Protein AF-A0A7S3NIE0-F1 (afdb_monomer)

pLDDT: mean 83.4, std 14.33, range [46.16, 98.12]

Foldseek 3Di:
DLVVLLVVLLVDLCSLVVDDLVLLAPLVSLLSSLVNPPPDPPRCSLVSHDPVLLAPLVSLLSSLLSPLCSLVNRDVVCLADLVSLLSSLLSALLNLLSHDLVLLQVPSSNVSSCVNPVVSVVSRDPD

Secondary structur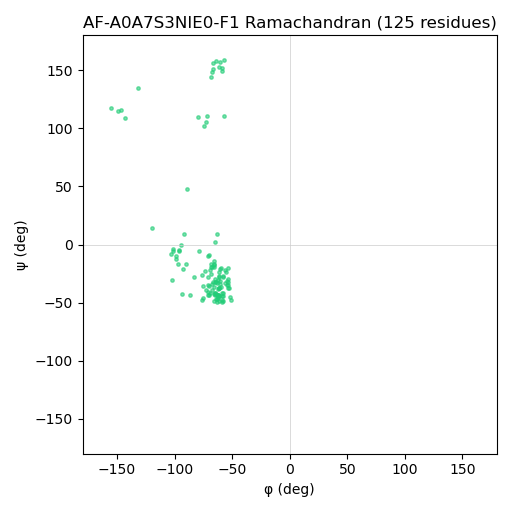e (DSSP, 8-state):
-HHHHHHHHTT-GGGGTTS-HHHHH-HHHHHHHHHH-TT-TT--HHHHS-HHHHH-HHHHHHHHTT-GGGGGGS-HHHHH-HHHHHHHHHH-GGGGGGS-HHHHH-HHHHHHHHHH-GGGGGGS---

InterPro domains:
  IPR025197 Domain of unknown function DUF4116 [PF13475] (38-79)
  IPR025197 Domain of unknown function DUF4116 [PF13475] (81-126)

Organism: NCBI:txid44058

Mean predicted aligned error: 6.81 Å

Sequence (127 aa):
DKEVVLKAITQYSLALAHASPELKNDKEFVLKAITQNAITQYDLALAHASHELKKDKEFVLKAVKKNALALKYASPELKKDKEFFLIAVGQDGYALQYASDELKNDKQVVLKAINQNGSALQYASPG

Radius of gyration: 15.36 Å; Cα contacts (8 Å, |Δi|>4): 192; chains: 1; bounding box: 36×26×41 Å

Structure (mmCIF, N/CA/C/O backbone):
data_AF-A0A7S3NIE0-F1
#
_entry.id   AF-A0A7S3NIE0-F1
#
loop_
_atom_site.group_PDB
_atom_site.id
_atom_site.type_symbol
_atom_site.label_atom_id
_atom_site.label_alt_id
_atom_site.label_comp_id
_atom_site.label_asym_id
_atom_site.label_entity_id
_atom_site.label_seq_id
_atom_site.pdbx_PDB_ins_code
_atom_site.Cartn_x
_atom_site.Cartn_y
_atom_site.Cartn_z
_atom_site.occupancy
_atom_site.B_iso_or_equiv
_atom_site.auth_seq_id
_atom_site.auth_comp_id
_atom_site.auth_asym_id
_atom_site.auth_atom_id
_atom_site.pdbx_PDB_model_num
ATOM 1 N N . ASP A 1 1 ? 16.469 -6.590 -23.099 1.00 69.88 1 ASP A N 1
ATOM 2 C CA . ASP A 1 1 ? 17.319 -5.411 -22.853 1.00 69.88 1 ASP A CA 1
ATOM 3 C C . ASP A 1 1 ? 16.564 -4.422 -21.961 1.00 69.88 1 ASP A C 1
ATOM 5 O O . ASP A 1 1 ? 15.427 -4.092 -22.283 1.00 69.88 1 ASP A O 1
ATOM 9 N N . LYS A 1 2 ? 17.151 -3.996 -20.834 1.00 65.31 2 LYS A N 1
ATOM 10 C CA . LYS A 1 2 ? 16.533 -3.081 -19.852 1.00 65.31 2 LYS A CA 1
ATOM 11 C C . LYS A 1 2 ? 16.179 -1.722 -20.469 1.00 65.31 2 LYS A C 1
ATOM 13 O O . LYS A 1 2 ? 15.152 -1.152 -20.108 1.00 65.31 2 LYS A O 1
ATOM 18 N N . GLU A 1 3 ? 16.974 -1.224 -21.416 1.00 66.69 3 GLU A N 1
ATOM 19 C CA . GLU A 1 3 ? 16.744 0.079 -22.050 1.00 66.69 3 GLU A CA 1
ATOM 20 C C . GLU A 1 3 ? 15.550 0.038 -23.015 1.00 66.69 3 GLU A C 1
ATOM 22 O O . GLU A 1 3 ? 14.718 0.948 -23.026 1.00 66.69 3 GLU A O 1
ATOM 27 N N . VAL A 1 4 ? 15.405 -1.060 -23.765 1.00 65.69 4 VAL A N 1
ATOM 28 C CA . VAL A 1 4 ? 14.247 -1.294 -24.644 1.00 65.69 4 VAL A CA 1
ATOM 29 C C . VAL A 1 4 ? 12.963 -1.418 -23.826 1.00 65.69 4 VAL A C 1
ATOM 31 O O . VAL A 1 4 ? 11.950 -0.824 -24.190 1.00 65.69 4 VAL A O 1
ATOM 34 N N . VAL A 1 5 ? 12.997 -2.129 -22.691 1.00 62.06 5 VAL A N 1
ATOM 35 C CA . VAL A 1 5 ? 11.807 -2.257 -21.837 1.00 62.06 5 VAL A CA 1
ATOM 36 C C . VAL A 1 5 ? 11.473 -0.928 -21.151 1.00 62.06 5 VAL A C 1
ATOM 38 O O . VAL A 1 5 ? 10.298 -0.604 -21.068 1.00 62.06 5 VAL A O 1
ATOM 41 N N . LEU A 1 6 ? 12.448 -0.101 -20.748 1.00 62.38 6 LEU A N 1
ATOM 42 C CA . LEU A 1 6 ? 12.163 1.252 -20.233 1.00 62.38 6 LEU A CA 1
ATOM 43 C C . LEU A 1 6 ? 11.493 2.148 -21.285 1.00 62.38 6 LEU A C 1
ATOM 45 O O . LEU A 1 6 ? 10.508 2.810 -20.972 1.00 62.38 6 LEU A O 1
ATOM 49 N N . LYS A 1 7 ? 11.971 2.135 -22.537 1.00 62.12 7 LYS A N 1
ATOM 50 C CA . LYS A 1 7 ? 11.325 2.868 -23.645 1.00 62.12 7 LYS A CA 1
ATOM 51 C C . LYS A 1 7 ? 9.926 2.328 -23.966 1.00 62.12 7 LYS A C 1
ATOM 53 O O . LYS A 1 7 ? 9.055 3.092 -24.364 1.00 62.12 7 LYS A O 1
ATOM 58 N N . ALA A 1 8 ? 9.699 1.028 -23.784 1.00 59.12 8 ALA A N 1
ATOM 59 C CA . ALA A 1 8 ? 8.382 0.420 -23.951 1.00 59.12 8 ALA A CA 1
ATOM 60 C C . ALA A 1 8 ? 7.440 0.737 -22.781 1.00 59.12 8 ALA A C 1
ATOM 62 O O . ALA A 1 8 ? 6.257 0.947 -23.013 1.00 59.12 8 ALA A O 1
ATOM 63 N N . ILE A 1 9 ? 7.952 0.818 -21.547 1.00 61.91 9 ILE A N 1
ATOM 64 C CA . ILE A 1 9 ? 7.191 1.189 -20.346 1.00 61.91 9 ILE A CA 1
ATOM 65 C C . ILE A 1 9 ? 6.578 2.576 -20.524 1.00 61.91 9 ILE A C 1
ATOM 67 O O . ILE A 1 9 ? 5.392 2.716 -20.259 1.00 61.91 9 ILE A O 1
ATOM 71 N N . THR A 1 10 ? 7.332 3.553 -21.044 1.00 55.28 10 THR A N 1
ATOM 72 C CA . THR A 1 10 ? 6.844 4.930 -21.250 1.00 55.28 10 THR A CA 1
ATOM 73 C C . THR A 1 10 ? 5.779 5.065 -22.344 1.00 55.28 10 THR A C 1
ATOM 75 O O . THR A 1 10 ? 5.055 6.058 -22.356 1.00 55.28 10 THR A O 1
ATOM 78 N N . GLN A 1 11 ? 5.667 4.093 -23.257 1.00 52.88 11 GLN A N 1
ATOM 79 C CA . GLN A 1 11 ? 4.648 4.069 -24.317 1.00 52.88 11 GLN A CA 1
ATOM 80 C C . GLN A 1 11 ? 3.480 3.118 -24.014 1.00 52.88 11 GLN A C 1
ATOM 82 O O . GLN A 1 11 ? 2.355 3.378 -24.434 1.00 52.88 11 GLN A O 1
ATOM 87 N N . TYR A 1 12 ? 3.726 2.036 -23.273 1.00 54.66 12 TYR A N 1
ATOM 88 C CA . TYR A 1 12 ? 2.758 0.991 -22.955 1.00 54.66 12 TYR A CA 1
ATOM 89 C C . TYR A 1 12 ? 2.976 0.493 -21.518 1.00 54.66 12 TYR A C 1
ATOM 91 O O . TYR A 1 12 ? 3.908 -0.259 -21.227 1.00 54.66 12 TYR A O 1
ATOM 99 N N . SER A 1 13 ? 2.048 0.838 -20.619 1.00 56.28 13 SER A N 1
ATOM 100 C CA . SER A 1 13 ? 2.045 0.414 -19.203 1.00 56.28 13 SER A CA 1
ATOM 101 C C . SER A 1 13 ? 2.150 -1.120 -19.008 1.00 56.28 13 SER A C 1
ATOM 103 O O . SER A 1 13 ? 2.635 -1.593 -17.981 1.00 56.28 13 SER A O 1
ATOM 105 N N . LEU A 1 14 ? 1.820 -1.920 -20.032 1.00 58.84 14 LEU A N 1
ATOM 106 C CA . LEU A 1 14 ? 1.887 -3.391 -20.035 1.00 58.84 14 LEU A CA 1
ATOM 107 C C . LEU A 1 14 ? 3.291 -3.994 -20.237 1.00 58.84 14 LEU A C 1
ATOM 109 O O . LEU A 1 14 ? 3.449 -5.211 -20.124 1.00 58.84 14 LEU A O 1
ATOM 113 N N . ALA A 1 15 ? 4.327 -3.198 -20.511 1.00 64.94 15 ALA A N 1
ATOM 114 C CA . ALA A 1 15 ? 5.663 -3.730 -20.800 1.00 64.94 15 ALA A CA 1
ATOM 115 C C . ALA A 1 15 ? 6.278 -4.528 -19.627 1.00 64.94 15 ALA A C 1
ATOM 117 O O . ALA A 1 15 ? 7.029 -5.478 -19.855 1.00 64.94 15 ALA A O 1
ATOM 118 N N . LEU A 1 16 ? 5.907 -4.222 -18.373 1.00 71.38 16 LEU A N 1
ATOM 119 C CA . LEU A 1 16 ? 6.360 -5.002 -17.214 1.00 71.38 16 LEU A CA 1
ATOM 120 C C . LEU A 1 16 ? 5.717 -6.399 -17.150 1.00 71.38 16 LEU A C 1
ATOM 122 O O . LEU A 1 16 ? 6.341 -7.333 -16.648 1.00 71.38 16 LEU A O 1
ATOM 126 N N . ALA A 1 17 ? 4.511 -6.585 -17.697 1.00 72.44 17 ALA A N 1
ATOM 127 C CA . ALA A 1 17 ? 3.844 -7.889 -17.724 1.00 72.44 17 ALA A CA 1
ATOM 128 C C . ALA A 1 17 ? 4.660 -8.930 -18.508 1.00 72.44 17 ALA A C 1
ATOM 130 O O . ALA A 1 17 ? 4.770 -10.085 -18.084 1.00 72.44 17 ALA A O 1
ATOM 131 N N . HIS A 1 18 ? 5.305 -8.492 -19.591 1.00 74.50 18 HIS A N 1
ATOM 132 C CA . HIS A 1 18 ? 6.134 -9.319 -20.471 1.00 74.50 18 HIS A CA 1
ATOM 133 C C . HIS A 1 18 ? 7.630 -9.286 -20.123 1.00 74.50 18 HIS A C 1
ATOM 135 O O . HIS A 1 18 ? 8.423 -9.964 -20.772 1.00 74.50 18 HIS A O 1
ATOM 141 N N . ALA A 1 19 ? 8.028 -8.527 -19.097 1.00 80.00 19 ALA A N 1
ATOM 142 C CA . ALA A 1 19 ? 9.415 -8.478 -18.654 1.00 80.00 19 ALA A CA 1
ATOM 143 C C . ALA A 1 19 ? 9.873 -9.825 -18.069 1.00 80.00 19 ALA A C 1
ATOM 145 O O . ALA A 1 19 ? 9.075 -10.591 -17.508 1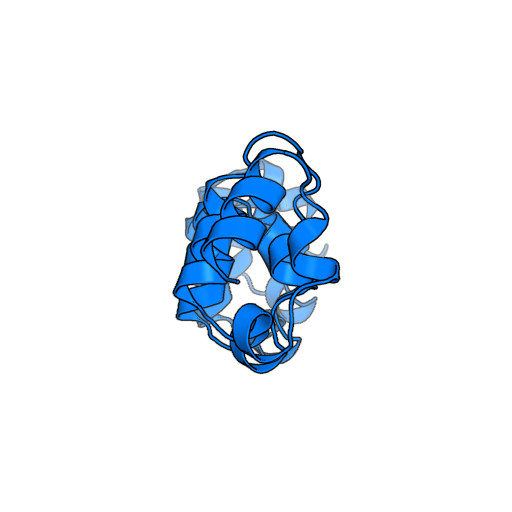.00 80.00 19 ALA A O 1
ATOM 146 N N . SER A 1 20 ? 11.175 -10.093 -18.189 1.00 85.19 20 SER A N 1
ATOM 147 C CA . SER A 1 20 ? 11.794 -11.297 -17.637 1.00 85.19 20 SER A CA 1
ATOM 148 C C . SER A 1 20 ? 11.712 -11.315 -16.100 1.00 85.19 20 SER A C 1
ATOM 150 O O . SER A 1 20 ? 11.555 -10.252 -15.481 1.00 85.19 20 SER A O 1
ATOM 152 N N . PRO A 1 21 ? 11.805 -12.493 -15.456 1.00 84.50 21 PRO A N 1
ATOM 153 C CA . PRO A 1 21 ? 11.781 -12.600 -13.997 1.00 84.50 21 PRO A CA 1
ATOM 154 C C . PRO A 1 21 ? 12.824 -11.715 -13.303 1.00 84.50 21 PRO A C 1
ATOM 156 O O . PRO A 1 21 ? 12.525 -11.097 -12.284 1.00 84.50 21 PRO A O 1
ATOM 159 N N . GLU A 1 22 ? 14.015 -11.583 -13.890 1.00 86.25 22 GLU A N 1
ATOM 160 C CA . GLU A 1 22 ? 15.108 -10.766 -13.355 1.00 86.25 22 GLU A CA 1
ATOM 161 C C . GLU A 1 22 ? 14.716 -9.286 -13.309 1.00 86.25 22 GLU A C 1
ATOM 163 O O . GLU A 1 22 ? 14.918 -8.620 -12.296 1.00 86.25 22 GLU A O 1
ATOM 168 N N . LEU A 1 23 ? 14.082 -8.778 -14.372 1.00 82.31 23 LEU A N 1
ATOM 169 C CA . LEU A 1 23 ? 13.611 -7.392 -14.435 1.00 82.31 23 LEU A CA 1
ATOM 170 C C . LEU A 1 23 ? 12.418 -7.138 -13.506 1.00 82.31 23 LEU A C 1
ATOM 172 O O . LEU A 1 23 ? 12.324 -6.064 -12.916 1.00 82.31 23 LEU A O 1
ATOM 176 N N . LYS A 1 24 ? 11.525 -8.118 -13.329 1.00 83.44 24 LYS A N 1
ATOM 177 C CA . LYS A 1 24 ? 10.409 -8.033 -12.365 1.00 83.44 24 LYS A CA 1
ATOM 178 C C . LYS A 1 24 ? 10.875 -8.019 -10.909 1.00 83.44 24 LYS A C 1
ATOM 180 O O . LYS A 1 24 ? 10.103 -7.612 -10.042 1.00 83.44 24 LYS A O 1
ATOM 185 N N . ASN A 1 25 ? 12.104 -8.462 -10.648 1.00 85.19 25 ASN A N 1
ATOM 186 C CA . ASN A 1 25 ? 12.733 -8.434 -9.331 1.00 85.19 25 ASN A CA 1
ATOM 187 C C . ASN A 1 25 ? 13.693 -7.243 -9.138 1.00 85.19 25 ASN A C 1
ATOM 189 O O . ASN A 1 25 ? 14.132 -6.977 -8.020 1.00 85.19 25 ASN A O 1
ATOM 193 N N . ASP A 1 26 ? 14.018 -6.499 -10.198 1.00 86.75 26 ASP A N 1
ATOM 194 C CA . ASP A 1 26 ? 14.857 -5.303 -10.114 1.00 86.75 26 ASP A CA 1
ATOM 195 C C . ASP A 1 26 ? 14.056 -4.141 -9.500 1.00 86.75 26 ASP A C 1
ATOM 197 O O . ASP A 1 26 ? 13.243 -3.484 -10.155 1.00 86.75 26 ASP A O 1
ATOM 201 N N . LYS A 1 27 ? 14.307 -3.878 -8.212 1.00 84.81 27 LYS A N 1
ATOM 202 C CA . LYS A 1 27 ? 13.649 -2.828 -7.419 1.00 84.81 27 LYS A CA 1
ATOM 203 C C . LYS A 1 27 ? 13.701 -1.461 -8.099 1.00 84.81 27 LYS A C 1
ATOM 205 O O . LYS A 1 27 ? 12.699 -0.749 -8.124 1.00 84.81 27 LYS A O 1
ATOM 210 N N . GLU A 1 28 ? 14.858 -1.075 -8.631 1.00 82.56 28 GLU A N 1
ATOM 211 C CA . GLU A 1 28 ? 15.045 0.242 -9.240 1.00 82.56 28 GLU A CA 1
ATOM 212 C C . GLU A 1 28 ? 14.286 0.340 -10.562 1.00 82.56 28 GLU A C 1
ATOM 214 O O . GLU A 1 28 ? 13.646 1.354 -10.841 1.00 82.56 28 GLU A O 1
ATOM 219 N N . PHE A 1 29 ? 14.312 -0.728 -11.355 1.00 80.00 29 PHE A N 1
ATOM 220 C CA . PHE A 1 29 ? 13.568 -0.812 -12.603 1.00 80.00 29 PHE A CA 1
ATOM 221 C C . PHE A 1 29 ? 12.054 -0.759 -12.374 1.00 80.00 29 PHE A C 1
ATOM 223 O O . PHE A 1 29 ? 11.368 0.036 -13.019 1.00 80.00 29 PHE A O 1
ATOM 230 N N . VAL A 1 30 ? 11.531 -1.538 -11.423 1.00 78.19 30 VAL A N 1
ATOM 231 C CA . VAL A 1 30 ? 10.095 -1.544 -11.113 1.00 78.19 30 VAL A CA 1
ATOM 232 C C . VAL A 1 30 ? 9.662 -0.215 -10.486 1.00 78.19 30 VAL A C 1
A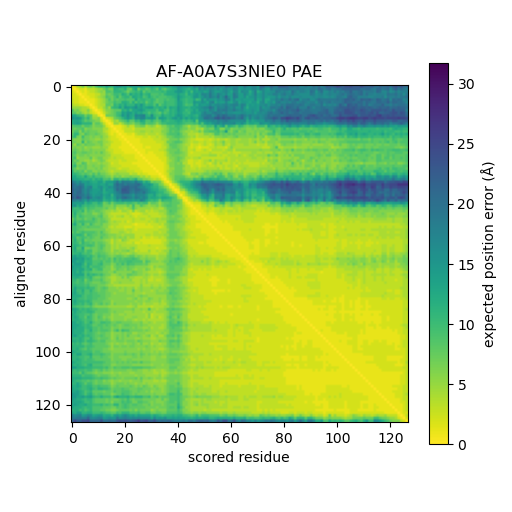TOM 234 O O . VAL A 1 30 ? 8.613 0.307 -10.855 1.00 78.19 30 VAL A O 1
ATOM 237 N N . LEU A 1 31 ? 10.472 0.398 -9.609 1.00 76.69 31 LEU A N 1
ATOM 238 C CA . LEU A 1 31 ? 10.191 1.752 -9.110 1.00 76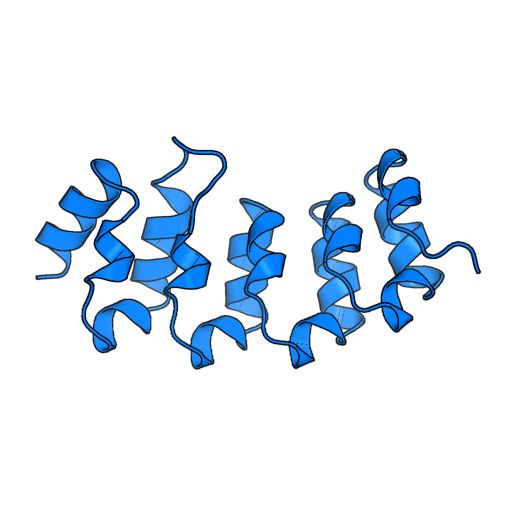.69 31 LEU A CA 1
ATOM 239 C C . LEU A 1 31 ? 10.168 2.773 -10.248 1.00 76.69 31 LEU A C 1
ATOM 241 O O . LEU A 1 31 ? 9.252 3.589 -10.302 1.00 76.69 31 LEU A O 1
ATOM 245 N N . LYS A 1 32 ? 11.133 2.720 -11.174 1.00 76.50 32 LYS A N 1
ATOM 246 C CA . LYS A 1 32 ? 11.150 3.599 -12.351 1.00 76.50 32 LYS A CA 1
ATOM 247 C C . LYS A 1 32 ? 9.874 3.434 -13.173 1.00 76.50 32 LYS A C 1
ATOM 249 O O . LYS A 1 32 ? 9.257 4.447 -13.498 1.00 76.50 32 LYS A O 1
ATOM 254 N N . ALA A 1 33 ? 9.431 2.197 -13.397 1.00 73.81 33 ALA A N 1
ATOM 255 C CA . ALA A 1 33 ? 8.175 1.902 -14.082 1.00 73.81 33 ALA A CA 1
ATOM 256 C C . ALA A 1 33 ? 6.961 2.533 -13.379 1.00 73.81 33 ALA A C 1
ATOM 258 O O . ALA A 1 33 ? 6.206 3.255 -14.024 1.00 73.81 33 ALA A O 1
ATOM 259 N N . ILE A 1 34 ? 6.847 2.358 -12.056 1.00 71.81 34 ILE A N 1
ATOM 260 C CA . ILE A 1 34 ? 5.790 2.969 -11.224 1.00 71.81 34 ILE A CA 1
ATOM 261 C C . ILE A 1 34 ? 5.831 4.507 -11.303 1.00 71.81 34 ILE A C 1
ATOM 263 O O . ILE A 1 34 ? 4.801 5.172 -11.262 1.00 71.81 34 ILE A O 1
ATOM 267 N N . THR A 1 35 ? 7.024 5.105 -11.374 1.00 67.56 35 THR A N 1
ATOM 268 C CA . THR A 1 35 ? 7.172 6.572 -11.360 1.00 67.56 35 THR A CA 1
ATOM 269 C C . THR A 1 35 ? 6.977 7.245 -12.713 1.00 67.56 35 THR A C 1
ATOM 271 O O . THR A 1 35 ? 6.607 8.416 -12.740 1.00 67.56 35 THR A O 1
ATOM 274 N N . GLN A 1 36 ? 7.259 6.553 -13.818 1.00 64.94 36 GLN A N 1
ATOM 275 C CA . GLN A 1 36 ? 7.210 7.137 -15.161 1.00 64.94 36 GLN A CA 1
ATOM 276 C C . GLN A 1 36 ? 5.848 6.940 -15.844 1.00 64.94 36 GLN A C 1
ATOM 278 O O . GLN A 1 36 ? 5.489 7.746 -16.698 1.00 64.94 36 GLN A O 1
ATOM 283 N N . ASN A 1 37 ? 5.043 5.961 -15.414 1.00 58.22 37 ASN A N 1
ATOM 284 C CA . ASN A 1 37 ? 3.709 5.686 -15.962 1.00 58.22 37 ASN A CA 1
ATOM 285 C C . ASN A 1 37 ? 2.573 6.454 -15.276 1.00 58.22 37 ASN A C 1
ATOM 287 O O . ASN A 1 37 ? 1.497 5.924 -15.006 1.00 58.22 37 ASN A O 1
ATOM 291 N N . ALA A 1 38 ? 2.765 7.760 -15.094 1.00 49.62 38 ALA A N 1
ATOM 292 C CA . ALA A 1 38 ? 1.761 8.671 -14.541 1.00 49.62 38 ALA A CA 1
ATOM 293 C C . ALA A 1 38 ? 0.489 8.848 -15.412 1.00 49.62 38 ALA A C 1
ATOM 295 O O . ALA A 1 38 ? -0.379 9.642 -15.061 1.00 49.62 38 ALA A O 1
ATOM 296 N N . ILE A 1 39 ? 0.366 8.154 -16.553 1.00 49.25 39 ILE A N 1
ATOM 297 C CA . ILE A 1 39 ? -0.673 8.433 -17.561 1.00 49.25 39 ILE A CA 1
ATOM 298 C C . ILE A 1 39 ? -1.964 7.633 -17.338 1.00 49.25 39 ILE A C 1
ATOM 300 O O . ILE A 1 39 ? -3.011 8.030 -17.844 1.00 49.25 39 ILE A O 1
ATOM 304 N N . THR A 1 40 ? -1.976 6.560 -16.540 1.00 47.25 40 THR A N 1
ATOM 305 C CA . THR A 1 40 ? -3.244 5.867 -16.257 1.00 47.25 40 THR A CA 1
ATOM 306 C C . THR A 1 40 ? -3.432 5.595 -14.776 1.00 47.25 40 THR A C 1
ATOM 308 O O . THR A 1 40 ? -2.553 5.084 -14.090 1.00 47.25 40 THR A O 1
ATOM 311 N N . GLN A 1 41 ? -4.640 5.884 -14.294 1.00 46.16 41 GLN A N 1
ATOM 312 C CA . GLN A 1 41 ? -5.119 5.631 -12.930 1.00 46.16 41 GLN A CA 1
ATOM 313 C C . GLN A 1 41 ? -5.164 4.128 -12.569 1.00 46.16 41 GLN A C 1
ATOM 315 O O . GLN A 1 41 ? -5.695 3.742 -11.533 1.00 46.16 41 GLN A O 1
ATOM 320 N N . TYR A 1 42 ? -4.609 3.277 -13.433 1.00 51.31 42 TYR A N 1
ATOM 321 C CA . TYR A 1 42 ? -4.666 1.826 -13.398 1.00 51.31 42 TYR A CA 1
ATOM 322 C C . TYR A 1 42 ? -3.279 1.191 -13.294 1.00 51.31 42 TYR A C 1
ATOM 324 O O . TYR A 1 42 ? -3.169 0.000 -13.556 1.00 51.31 42 TYR A O 1
ATOM 332 N N . ASP A 1 43 ? -2.225 1.948 -12.963 1.00 61.53 43 ASP A N 1
ATOM 333 C CA . ASP A 1 43 ? -0.852 1.462 -13.115 1.00 61.53 43 ASP A CA 1
ATOM 334 C C . ASP A 1 43 ? -0.600 0.149 -12.336 1.00 61.53 43 ASP A C 1
ATOM 336 O O . ASP A 1 43 ? -0.626 0.078 -11.103 1.00 61.53 43 ASP A O 1
ATOM 340 N N . LEU A 1 44 ? -0.415 -0.925 -13.113 1.00 64.56 44 LEU A N 1
ATOM 341 C CA . LEU A 1 44 ? -0.332 -2.336 -12.714 1.00 64.56 44 LEU A CA 1
ATOM 342 C C . LEU A 1 44 ? 1.117 -2.769 -12.444 1.00 64.56 44 LEU A C 1
ATOM 344 O O . LEU A 1 44 ? 1.384 -3.958 -12.269 1.00 64.56 44 LEU A O 1
ATOM 348 N N . ALA A 1 45 ? 2.078 -1.842 -12.410 1.00 68.81 45 ALA A N 1
ATOM 349 C CA . ALA A 1 45 ? 3.493 -2.188 -12.295 1.00 68.81 45 ALA A CA 1
ATOM 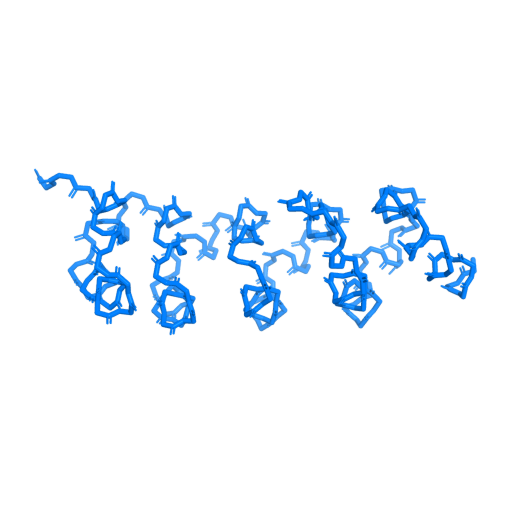350 C C . ALA A 1 45 ? 3.787 -3.020 -11.028 1.00 68.81 45 ALA A C 1
ATOM 352 O O . ALA A 1 45 ? 4.452 -4.055 -11.087 1.00 68.81 45 ALA A O 1
ATOM 353 N N . LEU A 1 46 ? 3.187 -2.665 -9.887 1.00 74.94 46 LEU A N 1
ATOM 354 C CA . LEU A 1 46 ? 3.317 -3.479 -8.678 1.00 74.94 46 LEU A CA 1
ATOM 355 C C . LEU A 1 46 ? 2.594 -4.834 -8.785 1.00 74.94 46 LEU A C 1
ATOM 357 O O . LEU A 1 46 ? 3.011 -5.797 -8.149 1.00 74.94 46 LEU A O 1
ATOM 361 N N . ALA A 1 47 ? 1.560 -4.959 -9.624 1.00 80.69 47 ALA A N 1
ATOM 362 C CA . ALA A 1 47 ? 0.894 -6.237 -9.884 1.00 80.69 47 ALA A CA 1
ATOM 363 C C . ALA A 1 47 ? 1.840 -7.256 -10.536 1.00 80.69 47 ALA A C 1
ATOM 365 O O . ALA A 1 47 ? 1.748 -8.450 -10.240 1.00 80.69 47 ALA A O 1
ATOM 366 N N . HIS A 1 48 ? 2.777 -6.787 -11.363 1.00 81.00 48 HIS A N 1
ATOM 367 C CA . HIS A 1 48 ? 3.757 -7.624 -12.062 1.00 81.00 48 HIS A CA 1
ATOM 368 C C . HIS A 1 48 ? 5.116 -7.721 -11.363 1.00 81.00 48 HIS A C 1
ATOM 370 O O . HIS A 1 48 ? 5.951 -8.516 -11.797 1.00 81.00 48 HIS A O 1
ATOM 376 N N . ALA A 1 49 ? 5.329 -6.966 -10.283 1.00 84.69 49 ALA A N 1
ATOM 377 C CA . ALA A 1 49 ? 6.504 -7.116 -9.435 1.00 84.69 49 ALA A CA 1
ATOM 378 C C . ALA A 1 49 ? 6.599 -8.538 -8.863 1.00 84.69 49 ALA A C 1
ATOM 380 O O . ALA A 1 49 ? 5.578 -9.216 -8.654 1.00 84.69 49 ALA A O 1
ATOM 381 N N . SER A 1 50 ? 7.830 -8.966 -8.587 1.00 87.81 50 SER A N 1
ATOM 382 C CA . SER A 1 50 ? 8.102 -10.239 -7.927 1.00 87.81 50 SER A CA 1
ATOM 383 C C . SER A 1 50 ? 7.394 -10.341 -6.571 1.00 87.81 50 SER A C 1
ATOM 385 O O . SER A 1 50 ? 6.986 -9.349 -5.953 1.00 87.81 50 SER A O 1
ATOM 387 N N . HIS A 1 51 ? 7.215 -11.572 -6.105 1.00 88.75 51 HIS A N 1
ATOM 388 C CA . HIS A 1 51 ? 6.584 -11.829 -4.815 1.00 88.75 51 HIS A CA 1
ATOM 389 C C . HIS A 1 51 ? 7.427 -11.271 -3.656 1.00 88.75 51 HIS A C 1
ATOM 391 O O . HIS A 1 51 ? 6.883 -10.777 -2.670 1.00 88.75 51 HIS A O 1
ATOM 397 N N . GLU A 1 52 ? 8.746 -11.280 -3.819 1.00 91.31 52 GLU A N 1
ATOM 398 C CA . GLU A 1 52 ? 9.742 -10.734 -2.903 1.00 91.31 52 GLU A CA 1
ATOM 399 C C . GLU A 1 52 ? 9.571 -9.220 -2.765 1.00 91.31 52 GLU A C 1
ATOM 401 O O . GLU A 1 52 ? 9.478 -8.705 -1.652 1.00 91.31 52 GLU A O 1
ATOM 406 N N . LEU A 1 53 ? 9.428 -8.505 -3.886 1.00 89.81 53 LEU A N 1
ATOM 407 C CA . LEU A 1 53 ? 9.211 -7.060 -3.867 1.00 89.81 53 LEU A CA 1
ATOM 408 C C . LEU A 1 53 ? 7.860 -6.681 -3.245 1.00 89.81 53 LEU A C 1
ATOM 410 O O . LEU A 1 53 ? 7.780 -5.706 -2.506 1.00 89.81 53 LEU A O 1
ATOM 414 N N . LYS A 1 54 ? 6.800 -7.469 -3.458 1.00 91.94 54 LYS A N 1
ATOM 415 C CA . LYS A 1 54 ? 5.484 -7.239 -2.821 1.00 91.94 54 LYS A CA 1
ATOM 416 C C . LYS A 1 54 ? 5.493 -7.415 -1.296 1.00 91.94 54 LYS A C 1
ATOM 418 O O . LYS A 1 54 ? 4.548 -6.975 -0.638 1.00 91.94 54 LYS A O 1
ATOM 423 N N . LYS A 1 55 ? 6.529 -8.059 -0.748 1.00 93.19 55 LYS A N 1
ATOM 424 C CA . LYS A 1 55 ? 6.781 -8.231 0.693 1.00 93.19 55 LYS A CA 1
ATOM 425 C C . LYS A 1 55 ? 7.761 -7.201 1.263 1.00 93.19 55 LYS A C 1
ATOM 427 O O . LYS A 1 55 ? 7.817 -7.029 2.479 1.00 93.19 55 LYS A O 1
ATOM 432 N N . ASP A 1 56 ? 8.526 -6.512 0.418 1.00 94.25 56 ASP A N 1
ATOM 433 C CA . ASP A 1 56 ? 9.464 -5.472 0.846 1.00 94.25 56 ASP A CA 1
ATOM 434 C C . ASP A 1 56 ? 8.687 -4.216 1.278 1.00 94.25 56 ASP A C 1
ATOM 436 O O . ASP A 1 56 ? 8.191 -3.444 0.454 1.00 94.25 56 ASP A O 1
ATOM 440 N N . LYS A 1 57 ? 8.612 -3.996 2.598 1.00 93.56 57 LYS A N 1
ATOM 441 C CA . LYS A 1 57 ? 7.956 -2.830 3.214 1.00 93.56 57 LYS A CA 1
ATOM 442 C C . LYS A 1 57 ? 8.423 -1.512 2.608 1.00 93.56 57 LYS A C 1
ATOM 444 O O . LYS A 1 57 ? 7.603 -0.653 2.298 1.00 93.56 57 LYS A O 1
ATOM 449 N N . GLU A 1 58 ? 9.731 -1.331 2.464 1.00 92.00 58 GLU A N 1
ATOM 450 C CA . GLU A 1 58 ? 10.317 -0.067 2.024 1.00 92.00 58 GLU A CA 1
ATOM 451 C C . GLU A 1 58 ? 9.983 0.196 0.553 1.00 92.00 58 GLU A C 1
ATOM 453 O O . GLU A 1 58 ? 9.633 1.315 0.171 1.00 92.00 58 GLU A O 1
ATOM 458 N N . PHE A 1 59 ? 10.050 -0.845 -0.276 1.00 89.75 59 PHE A N 1
ATOM 459 C CA . PHE A 1 59 ? 9.648 -0.765 -1.674 1.00 89.75 59 PHE A CA 1
ATOM 460 C C . PHE A 1 59 ? 8.157 -0.455 -1.824 1.00 89.75 59 PHE A C 1
ATOM 462 O O . PHE A 1 59 ? 7.799 0.479 -2.546 1.00 89.75 59 PHE A O 1
ATOM 469 N N . VAL A 1 60 ? 7.292 -1.185 -1.114 1.00 90.38 60 VAL A N 1
ATOM 470 C CA . VAL A 1 60 ? 5.845 -0.964 -1.182 1.00 90.38 60 VAL A CA 1
ATOM 471 C C . VAL A 1 60 ? 5.505 0.439 -0.678 1.00 90.38 60 VAL A C 1
ATOM 473 O O . VAL A 1 60 ? 4.777 1.146 -1.363 1.00 90.38 60 VAL A O 1
ATOM 476 N N . LEU A 1 61 ? 6.086 0.920 0.427 1.00 89.50 61 LEU A N 1
ATOM 477 C CA . LEU A 1 61 ? 5.863 2.294 0.909 1.00 89.50 61 LEU A CA 1
ATOM 478 C C . LEU A 1 61 ? 6.317 3.360 -0.098 1.00 89.50 61 LEU A C 1
ATOM 480 O O . LEU A 1 61 ? 5.642 4.378 -0.262 1.00 89.50 61 LEU A O 1
ATOM 484 N N . LYS A 1 62 ? 7.431 3.139 -0.807 1.00 87.88 62 LYS A N 1
ATOM 485 C CA . LYS A 1 62 ? 7.860 4.027 -1.901 1.00 87.88 62 LYS A CA 1
ATOM 486 C C . LYS A 1 62 ? 6.826 4.068 -3.030 1.00 87.88 62 LYS A C 1
ATOM 488 O O . LYS A 1 62 ? 6.597 5.146 -3.580 1.00 87.88 62 LYS A O 1
ATOM 493 N N . ALA A 1 63 ? 6.186 2.939 -3.340 1.00 84.44 63 ALA A N 1
ATOM 494 C CA . ALA A 1 63 ? 5.095 2.870 -4.311 1.00 84.44 63 ALA A CA 1
ATOM 495 C C . ALA A 1 63 ? 3.812 3.557 -3.800 1.00 84.44 63 ALA A C 1
ATOM 497 O O . ALA A 1 63 ? 3.213 4.342 -4.533 1.00 84.44 63 ALA A O 1
ATOM 498 N N . VAL A 1 64 ? 3.435 3.350 -2.531 1.00 85.69 64 VAL A N 1
ATOM 499 C CA . VAL A 1 64 ? 2.258 3.980 -1.894 1.00 85.69 64 VAL A CA 1
ATOM 500 C C . VAL A 1 64 ? 2.340 5.498 -1.917 1.00 85.69 64 VAL A C 1
ATOM 502 O O . VAL A 1 64 ? 1.359 6.150 -2.262 1.00 85.69 64 VAL A O 1
ATOM 505 N N . LYS A 1 65 ? 3.523 6.064 -1.653 1.00 83.12 65 LYS A N 1
ATOM 506 C CA . LYS A 1 65 ? 3.760 7.514 -1.726 1.00 83.12 65 LYS A CA 1
ATOM 507 C C . LYS A 1 65 ? 3.395 8.116 -3.089 1.00 83.12 65 LYS A C 1
ATOM 509 O O . LYS A 1 65 ? 3.187 9.323 -3.191 1.00 83.12 65 LYS A O 1
ATOM 514 N N . LYS A 1 66 ? 3.396 7.306 -4.150 1.00 78.94 66 LYS A N 1
ATOM 515 C CA . LYS A 1 66 ? 3.006 7.719 -5.502 1.00 78.94 66 LYS A CA 1
ATOM 516 C C . LYS A 1 66 ? 1.542 7.426 -5.782 1.00 78.94 66 LYS A C 1
ATOM 518 O O . LYS A 1 66 ? 0.874 8.262 -6.379 1.00 78.94 66 LYS A O 1
ATOM 523 N N . ASN A 1 67 ? 1.067 6.255 -5.371 1.00 77.38 67 ASN A N 1
ATOM 524 C CA . ASN A 1 67 ? -0.311 5.840 -5.556 1.00 77.38 67 ASN A CA 1
ATOM 525 C C . ASN A 1 67 ? -0.704 4.800 -4.496 1.00 77.38 67 ASN A C 1
ATOM 527 O O . ASN A 1 67 ? -0.175 3.685 -4.495 1.00 77.38 67 ASN A O 1
ATOM 531 N N . ALA A 1 68 ? -1.680 5.116 -3.641 1.00 81.44 68 ALA A N 1
ATOM 532 C CA . ALA A 1 68 ? -2.178 4.185 -2.628 1.00 81.44 68 ALA A CA 1
ATOM 533 C C . ALA A 1 68 ? -2.770 2.890 -3.214 1.00 81.44 68 ALA A C 1
ATOM 535 O O . ALA A 1 68 ? -2.772 1.871 -2.522 1.00 81.44 68 ALA A O 1
ATOM 536 N N . LEU A 1 69 ? -3.175 2.871 -4.497 1.00 82.19 69 LEU A N 1
ATOM 537 C CA . LEU A 1 69 ? -3.587 1.646 -5.205 1.00 82.19 69 LEU A CA 1
ATOM 538 C C . LEU A 1 69 ? -2.497 0.558 -5.193 1.00 82.19 69 LEU A C 1
ATOM 540 O O . LEU A 1 69 ? -2.814 -0.626 -5.322 1.00 82.19 69 LEU A O 1
ATOM 544 N N . ALA A 1 70 ? -1.227 0.923 -4.982 1.00 85.06 70 ALA A N 1
ATOM 545 C CA . ALA A 1 70 ? -0.130 -0.020 -4.780 1.00 85.06 70 ALA A CA 1
ATOM 546 C C . ALA A 1 70 ? -0.424 -1.025 -3.645 1.00 85.06 70 ALA A C 1
ATOM 548 O O . ALA A 1 70 ? -0.103 -2.211 -3.750 1.00 85.06 70 ALA A O 1
ATOM 549 N N . LEU A 1 71 ? -1.125 -0.603 -2.589 1.00 90.12 71 LEU A N 1
ATOM 550 C CA . LEU A 1 71 ? -1.482 -1.482 -1.472 1.00 90.12 71 LEU A CA 1
ATOM 551 C C . LEU A 1 71 ? -2.360 -2.661 -1.889 1.00 90.12 71 LEU A C 1
ATOM 553 O O . LEU A 1 71 ? -2.317 -3.702 -1.234 1.00 90.12 71 LEU A O 1
ATOM 557 N N . LYS A 1 72 ? -3.094 -2.567 -3.007 1.00 89.25 72 LYS A N 1
ATOM 558 C CA . LYS A 1 72 ? -3.855 -3.694 -3.563 1.00 89.25 72 LYS A CA 1
ATOM 559 C C . LYS A 1 72 ? -2.968 -4.920 -3.798 1.00 89.25 72 LYS A C 1
ATOM 561 O O . LYS A 1 72 ? -3.425 -6.040 -3.565 1.00 89.25 72 LYS A O 1
ATOM 566 N N . TYR A 1 73 ? -1.711 -4.711 -4.188 1.00 88.56 73 TYR A N 1
ATOM 567 C CA . TYR A 1 73 ? 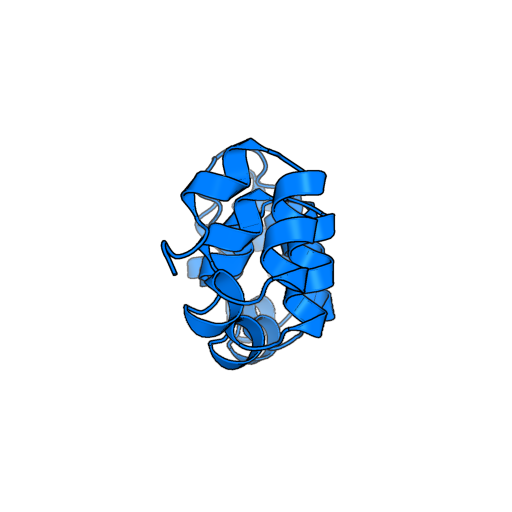-0.758 -5.764 -4.555 1.00 88.56 73 TYR A CA 1
ATOM 568 C C . TYR A 1 73 ? 0.263 -6.095 -3.463 1.00 88.56 73 TYR A C 1
ATOM 570 O O . TYR A 1 73 ? 1.045 -7.028 -3.645 1.00 88.56 73 TYR A O 1
ATOM 578 N N . ALA A 1 74 ? 0.253 -5.365 -2.344 1.00 91.88 74 ALA A N 1
ATOM 579 C CA . ALA A 1 74 ? 1.068 -5.696 -1.181 1.00 91.88 74 ALA A CA 1
ATOM 580 C C . ALA A 1 74 ? 0.719 -7.097 -0.662 1.00 91.88 74 ALA A C 1
ATOM 582 O O . ALA A 1 74 ? -0.430 -7.551 -0.774 1.00 91.88 74 ALA A O 1
ATOM 583 N N . SER A 1 75 ? 1.709 -7.776 -0.088 1.00 94.12 75 SER A N 1
ATOM 584 C CA . SER A 1 75 ? 1.504 -9.116 0.446 1.00 94.12 75 SER A CA 1
ATOM 585 C C . SER A 1 75 ? 0.466 -9.123 1.585 1.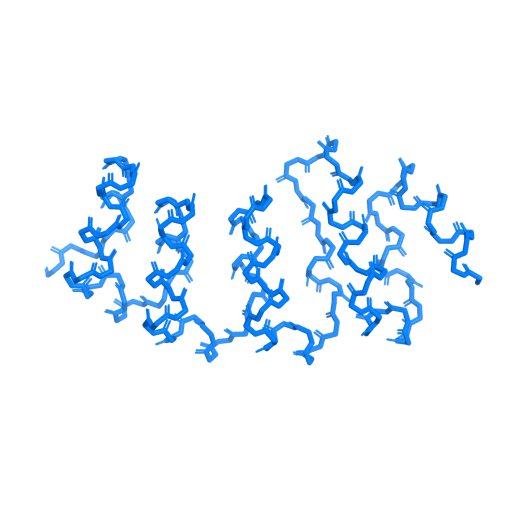00 94.12 75 SER A C 1
ATOM 587 O O . SER A 1 75 ? 0.289 -8.110 2.274 1.00 94.12 75 SER A O 1
ATOM 589 N N . PRO A 1 76 ? -0.237 -10.247 1.816 1.00 92.38 76 PRO A N 1
ATOM 590 C CA . PRO A 1 76 ? -1.196 -10.358 2.915 1.00 92.38 76 PRO A CA 1
ATOM 591 C C . PRO A 1 76 ? -0.586 -10.052 4.288 1.00 92.38 76 PRO A C 1
ATOM 593 O O . PRO A 1 76 ? -1.267 -9.496 5.146 1.00 92.38 76 PRO A O 1
ATOM 596 N N . GLU A 1 77 ? 0.692 -10.376 4.492 1.00 94.31 77 GLU A N 1
ATOM 597 C CA . GLU A 1 77 ? 1.414 -10.095 5.734 1.00 94.31 77 GLU A CA 1
ATOM 598 C C . GLU A 1 77 ? 1.563 -8.586 5.962 1.00 94.31 77 GLU A C 1
ATOM 600 O O . GLU A 1 77 ? 1.281 -8.108 7.058 1.00 94.31 77 GLU A O 1
ATOM 605 N N . LEU A 1 78 ? 1.902 -7.814 4.921 1.00 93.88 78 LEU A N 1
ATOM 606 C CA . LEU A 1 78 ? 1.960 -6.350 5.019 1.00 93.88 78 LEU A CA 1
ATOM 607 C C . LEU A 1 78 ? 0.581 -5.722 5.241 1.00 93.88 78 LEU A C 1
ATOM 609 O O . LEU A 1 78 ? 0.468 -4.725 5.949 1.00 93.88 78 LEU A O 1
ATOM 613 N N . LYS A 1 79 ? -0.485 -6.321 4.694 1.00 92.00 79 LYS A N 1
ATOM 614 C CA . LYS A 1 79 ? -1.879 -5.878 4.914 1.00 92.00 79 LYS A CA 1
ATOM 615 C C . LYS A 1 79 ? -2.371 -6.037 6.352 1.00 92.00 79 LYS A C 1
ATOM 617 O O . LYS A 1 79 ? -3.366 -5.416 6.732 1.00 92.00 79 LYS A O 1
ATOM 622 N N . LYS A 1 80 ? -1.680 -6.852 7.146 1.00 92.81 80 LYS A N 1
ATOM 623 C CA . LYS A 1 80 ? -1.937 -7.062 8.577 1.00 92.81 80 LYS A CA 1
ATOM 624 C C . LYS A 1 80 ? -0.940 -6.330 9.474 1.00 92.81 80 LYS A C 1
ATOM 626 O O . LYS A 1 80 ? -1.129 -6.276 10.685 1.00 92.81 80 LYS A O 1
ATOM 631 N N . ASP A 1 81 ? 0.109 -5.753 8.898 1.00 96.31 81 ASP A N 1
ATOM 632 C CA . ASP A 1 81 ? 1.142 -5.052 9.645 1.00 96.31 81 ASP A CA 1
ATOM 633 C C . ASP A 1 81 ? 0.680 -3.637 10.016 1.00 96.31 81 ASP A C 1
ATOM 635 O O . ASP A 1 81 ? 0.569 -2.734 9.180 1.00 96.31 81 ASP A O 1
ATOM 639 N N . LYS A 1 82 ? 0.430 -3.451 11.312 1.00 96.62 82 LYS A N 1
ATOM 640 C CA . LYS A 1 82 ? -0.011 -2.183 11.884 1.00 96.62 82 LYS A CA 1
ATOM 641 C C . LYS A 1 82 ? 1.003 -1.055 11.692 1.00 96.62 82 LYS A C 1
ATOM 643 O O . LYS A 1 82 ? 0.600 0.055 11.351 1.00 96.62 82 LYS A O 1
ATOM 648 N N . GLU A 1 83 ? 2.294 -1.297 11.913 1.00 96.69 83 GLU A N 1
ATOM 649 C CA . GLU A 1 83 ? 3.322 -0.252 11.794 1.00 96.69 83 GLU A CA 1
ATOM 650 C C . GLU A 1 83 ? 3.445 0.215 10.346 1.00 96.69 83 GLU A C 1
ATOM 652 O O . GLU A 1 83 ? 3.485 1.417 10.067 1.00 96.69 83 GLU A O 1
ATOM 657 N N . PHE A 1 84 ? 3.414 -0.738 9.416 1.00 96.25 84 PHE A N 1
ATOM 658 C CA . PHE A 1 84 ? 3.374 -0.455 7.989 1.00 96.25 84 PHE A CA 1
ATOM 659 C C . PHE A 1 84 ? 2.137 0.381 7.618 1.00 96.25 84 PHE A C 1
ATOM 661 O O . PHE A 1 84 ? 2.273 1.414 6.953 1.00 96.25 84 PHE A O 1
ATOM 668 N N . PHE A 1 85 ? 0.943 0.007 8.096 1.00 96.00 85 PHE A N 1
ATOM 669 C CA . PHE A 1 85 ? -0.282 0.756 7.802 1.00 96.00 85 PHE A CA 1
ATOM 670 C C . PHE A 1 85 ? -0.319 2.138 8.447 1.00 96.00 85 PHE A C 1
ATOM 672 O O . PHE A 1 85 ? -0.798 3.070 7.809 1.00 96.00 85 PHE A O 1
ATOM 679 N N . LEU A 1 86 ? 0.249 2.328 9.640 1.00 97.56 86 LEU A N 1
ATOM 680 C CA . LEU A 1 86 ? 0.390 3.658 10.241 1.00 97.56 86 LEU A CA 1
ATOM 681 C C . LEU A 1 86 ? 1.243 4.593 9.377 1.00 97.56 86 LEU A C 1
ATOM 683 O O . LEU A 1 86 ? 1.017 5.805 9.388 1.00 97.56 86 LEU A O 1
ATOM 687 N N . ILE A 1 87 ? 2.226 4.073 8.642 1.00 96.44 87 ILE A N 1
ATOM 688 C CA . ILE A 1 87 ? 2.992 4.876 7.684 1.00 96.44 87 ILE A CA 1
ATOM 689 C C . ILE A 1 87 ? 2.154 5.114 6.425 1.00 96.44 87 ILE A C 1
ATOM 691 O O . ILE A 1 87 ? 2.031 6.262 6.001 1.00 96.44 87 ILE A O 1
ATOM 695 N N . ALA A 1 88 ? 1.542 4.067 5.866 1.00 94.88 88 ALA A N 1
ATOM 696 C CA . ALA A 1 88 ? 0.761 4.146 4.632 1.00 94.88 88 ALA A CA 1
AT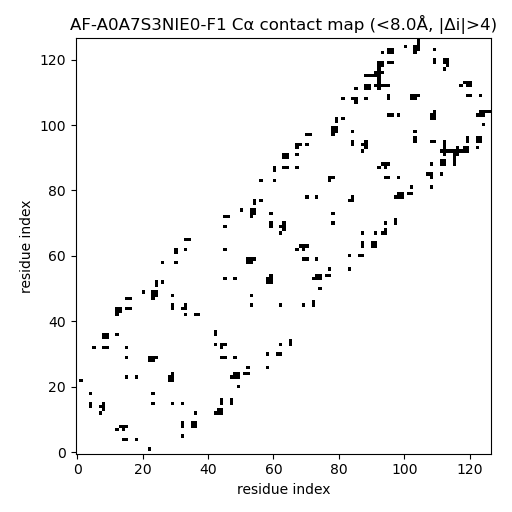OM 697 C C . ALA A 1 88 ? -0.417 5.132 4.735 1.00 94.88 88 ALA A C 1
ATOM 699 O O . ALA A 1 88 ? -0.522 6.037 3.910 1.00 94.88 88 ALA A O 1
ATOM 700 N N . VAL A 1 89 ? -1.237 5.039 5.789 1.00 96.06 89 VAL A N 1
ATOM 701 C CA . VAL A 1 89 ? -2.367 5.966 6.012 1.00 96.06 89 VAL A CA 1
ATOM 702 C C . VAL A 1 89 ? -1.917 7.382 6.367 1.00 96.06 89 VAL A C 1
ATOM 704 O O . VAL A 1 89 ? -2.665 8.334 6.185 1.00 96.06 89 VAL A O 1
ATOM 707 N N . GLY A 1 90 ? -0.686 7.536 6.864 1.00 95.56 90 GLY A N 1
ATOM 708 C CA . GLY A 1 90 ? -0.071 8.848 7.058 1.00 95.56 90 GLY A CA 1
ATOM 709 C C . GLY A 1 90 ? 0.368 9.508 5.748 1.00 95.56 90 GLY A C 1
ATOM 710 O O . GLY A 1 90 ? 0.506 10.726 5.711 1.00 95.56 90 GLY A O 1
ATOM 711 N N . GLN A 1 91 ? 0.593 8.726 4.688 1.00 91.56 91 GLN A N 1
ATOM 712 C CA . GLN A 1 91 ? 0.893 9.240 3.350 1.00 91.56 91 GLN A CA 1
ATOM 713 C C . GLN A 1 91 ? -0.392 9.526 2.565 1.00 91.56 91 GLN A C 1
ATOM 715 O O . GLN A 1 91 ? -0.496 10.584 1.949 1.00 91.56 91 GLN A O 1
ATOM 720 N N . ASP A 1 92 ? -1.366 8.617 2.628 1.00 90.81 92 ASP A N 1
ATOM 721 C CA . ASP A 1 92 ? -2.682 8.744 1.996 1.00 90.81 92 ASP A CA 1
ATOM 722 C C . ASP A 1 92 ? -3.746 8.061 2.866 1.00 90.81 92 ASP A C 1
ATOM 724 O O . ASP A 1 92 ? -3.725 6.845 3.037 1.00 90.81 92 ASP A O 1
ATOM 728 N N . GLY A 1 93 ? -4.701 8.816 3.405 1.00 93.81 93 GLY A N 1
ATOM 729 C CA . GLY A 1 93 ? -5.752 8.310 4.285 1.00 93.81 93 GLY A CA 1
ATOM 730 C C . GLY A 1 93 ? -6.641 7.270 3.603 1.00 93.81 93 GLY A C 1
ATOM 731 O O . GLY A 1 93 ? -7.133 6.352 4.263 1.00 93.81 93 GLY A O 1
ATOM 732 N N . TYR A 1 94 ? -6.772 7.314 2.273 1.00 92.94 94 TYR A N 1
ATOM 733 C CA . TYR A 1 94 ? -7.490 6.289 1.514 1.00 92.94 94 TYR A CA 1
ATOM 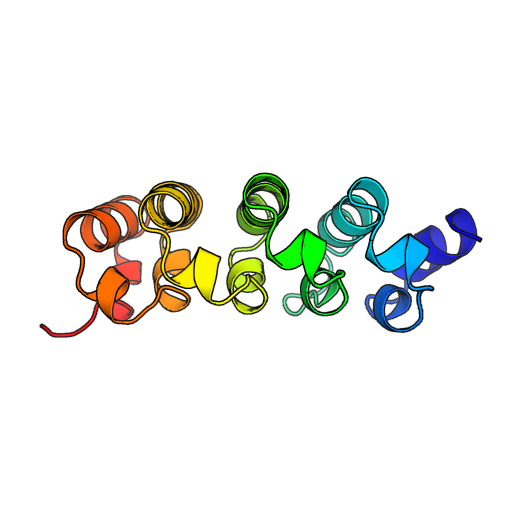734 C C . TYR A 1 94 ? -6.767 4.944 1.461 1.00 92.94 94 TYR A C 1
ATOM 736 O O . TYR A 1 94 ? -7.384 3.954 1.062 1.00 92.94 94 TYR A O 1
ATOM 744 N N . ALA A 1 95 ? -5.513 4.859 1.917 1.00 94.38 95 ALA A N 1
ATOM 745 C CA . ALA A 1 95 ? -4.824 3.591 2.139 1.00 94.38 95 ALA A CA 1
ATOM 746 C C . ALA A 1 95 ? -5.623 2.644 3.048 1.00 94.38 95 ALA A C 1
ATOM 748 O O . ALA A 1 95 ? -5.539 1.430 2.867 1.00 94.38 95 ALA A O 1
ATOM 749 N N . LEU A 1 96 ? -6.439 3.178 3.970 1.00 95.62 96 LEU A N 1
ATOM 750 C CA . LEU A 1 96 ? -7.260 2.392 4.897 1.00 95.62 96 LEU A CA 1
ATOM 751 C C . LEU A 1 96 ? -8.152 1.361 4.186 1.00 95.62 96 LEU A C 1
ATOM 753 O O . LEU A 1 96 ? -8.349 0.264 4.704 1.00 95.62 96 LEU A O 1
ATOM 757 N N . GLN A 1 97 ? -8.624 1.651 2.968 1.00 94.56 97 GLN A N 1
ATOM 758 C CA . GLN A 1 97 ? -9.462 0.725 2.193 1.00 94.56 97 GLN A CA 1
ATOM 759 C C . GLN A 1 97 ? -8.785 -0.636 1.934 1.00 94.56 97 GLN A C 1
ATOM 761 O O . GLN A 1 97 ? -9.473 -1.652 1.801 1.00 94.56 97 GLN A O 1
ATOM 766 N N . TYR A 1 98 ? -7.447 -0.659 1.895 1.00 94.19 98 TYR A N 1
ATOM 767 C CA . TYR A 1 98 ? -6.620 -1.837 1.613 1.00 94.19 98 TYR A CA 1
ATOM 768 C C . TYR A 1 98 ? -6.105 -2.552 2.861 1.00 94.19 98 TYR A C 1
ATOM 770 O O . TYR A 1 98 ? -5.444 -3.587 2.734 1.00 94.19 98 TYR A O 1
ATOM 778 N N . ALA A 1 99 ? -6.369 -1.998 4.043 1.00 94.25 99 ALA A N 1
ATOM 779 C CA . ALA A 1 99 ? -6.012 -2.629 5.299 1.00 94.25 99 ALA A CA 1
ATOM 780 C C . ALA A 1 99 ? -6.831 -3.910 5.509 1.00 94.25 99 ALA A C 1
ATOM 782 O O . ALA A 1 99 ? -7.924 -4.069 4.956 1.00 94.25 99 ALA A O 1
ATOM 783 N N . SER A 1 100 ? -6.296 -4.818 6.318 1.00 95.12 100 SER A N 1
ATOM 784 C CA . SER A 1 100 ? -7.065 -5.940 6.862 1.00 95.12 100 SER A CA 1
ATOM 785 C C . SER A 1 100 ? -8.242 -5.459 7.716 1.00 95.12 100 SER A C 1
ATOM 787 O O . SER A 1 100 ? -8.228 -4.343 8.241 1.00 95.12 100 SER A O 1
ATOM 789 N N . ASP A 1 101 ? -9.257 -6.308 7.876 1.00 94.44 101 ASP A N 1
ATOM 790 C CA . ASP A 1 101 ? -10.451 -5.974 8.658 1.00 94.44 101 ASP A CA 1
ATOM 791 C C . ASP A 1 101 ? -10.114 -5.711 10.133 1.00 94.44 101 ASP A C 1
ATOM 793 O O . ASP A 1 101 ? -10.741 -4.858 10.765 1.00 94.44 101 ASP A O 1
ATOM 797 N N . GLU A 1 102 ? -9.076 -6.365 10.674 1.00 95.31 102 GLU A N 1
ATOM 798 C CA . GLU A 1 102 ? -8.570 -6.069 12.017 1.00 95.31 102 GLU A CA 1
ATOM 799 C C . GLU A 1 102 ? -8.040 -4.628 12.115 1.00 95.31 102 GLU A C 1
ATOM 801 O O . GLU A 1 102 ? -8.364 -3.907 13.057 1.00 95.31 102 GLU A O 1
ATOM 806 N N . LEU A 1 103 ? -7.280 -4.161 11.118 1.00 96.75 103 LEU A N 1
ATOM 807 C CA . LEU A 1 103 ? -6.730 -2.800 11.100 1.00 96.75 103 LEU A CA 1
ATOM 808 C C . LEU A 1 103 ? -7.771 -1.729 10.746 1.00 96.75 103 LEU A C 1
ATOM 810 O O . LEU A 1 103 ? -7.636 -0.591 11.193 1.00 96.75 103 LEU A O 1
ATOM 814 N N . LYS A 1 104 ? -8.828 -2.077 10.003 1.00 96.50 104 LYS A N 1
ATOM 815 C CA . LYS A 1 104 ? -9.994 -1.198 9.785 1.00 96.50 104 LYS A CA 1
ATOM 816 C C . LYS A 1 104 ? -10.829 -0.979 11.047 1.00 96.50 104 LYS A C 1
ATOM 818 O O . LYS A 1 104 ? -11.609 -0.032 11.086 1.00 96.50 104 LYS A O 1
ATOM 823 N N . ASN A 1 105 ? -10.655 -1.828 12.060 1.00 95.94 105 ASN A N 1
ATOM 824 C CA . ASN A 1 105 ? -11.199 -1.657 13.409 1.00 95.94 105 ASN A CA 1
ATOM 825 C C . ASN A 1 105 ? -10.167 -1.086 14.402 1.00 95.94 105 ASN A C 1
ATOM 827 O O . ASN A 1 105 ? -10.528 -0.676 15.507 1.00 95.94 105 ASN A O 1
ATOM 831 N N . ASP A 1 106 ? -8.877 -1.039 14.046 1.00 97.31 106 ASP A N 1
ATOM 832 C CA . ASP A 1 106 ? -7.843 -0.500 14.927 1.00 97.31 106 ASP A CA 1
ATOM 833 C C . ASP A 1 106 ? -7.974 1.023 15.024 1.00 97.31 106 ASP A C 1
ATOM 835 O O . ASP A 1 106 ? -7.679 1.774 14.090 1.00 97.31 106 ASP A O 1
ATOM 839 N N . LYS A 1 107 ? -8.382 1.490 16.205 1.00 96.31 107 LYS A N 1
ATOM 840 C CA . LYS A 1 107 ? -8.622 2.909 16.485 1.00 96.31 107 LYS A CA 1
ATOM 841 C C . LYS A 1 107 ? -7.432 3.799 16.121 1.00 96.31 107 LYS A C 1
ATOM 843 O O . LYS A 1 107 ? -7.637 4.917 15.660 1.00 96.31 107 LYS A O 1
ATOM 848 N N . GLN A 1 108 ? -6.197 3.345 16.329 1.00 98.00 108 GLN A N 1
ATOM 849 C CA . GLN A 1 108 ? -5.016 4.160 16.047 1.00 98.00 108 GLN A CA 1
ATOM 850 C C . GLN A 1 108 ? -4.809 4.328 14.539 1.00 98.00 108 GLN A C 1
ATOM 852 O O . GLN A 1 108 ? -4.533 5.437 14.080 1.00 98.00 108 GLN A O 1
ATOM 857 N N . VAL A 1 109 ? -4.964 3.246 13.774 1.00 97.81 109 VAL A N 1
ATOM 858 C CA . VAL A 1 109 ? -4.856 3.264 12.308 1.00 97.81 109 VAL A CA 1
ATOM 859 C C . VAL A 1 109 ? -5.983 4.094 11.697 1.00 97.81 109 VAL A C 1
ATOM 861 O O . VAL A 1 109 ? -5.713 4.996 10.902 1.00 97.81 109 VAL A O 1
ATOM 864 N N . VAL A 1 110 ? -7.225 3.853 12.121 1.00 97.81 110 VAL A N 1
ATOM 865 C CA . VAL A 1 110 ? -8.417 4.559 11.629 1.00 97.81 110 VAL A CA 1
ATOM 866 C C . VAL A 1 110 ? -8.337 6.054 11.924 1.00 97.81 110 VAL A C 1
ATOM 868 O O . VAL A 1 110 ? -8.498 6.865 11.014 1.00 97.81 110 VAL A O 1
ATOM 871 N N . LEU A 1 111 ? -8.018 6.450 13.161 1.00 97.88 111 LEU A N 1
ATOM 872 C CA . LEU A 1 111 ? -7.884 7.869 13.504 1.00 97.88 111 LEU A CA 1
ATOM 873 C C . LEU A 1 111 ? -6.764 8.541 12.715 1.00 97.88 111 LEU A C 1
ATOM 875 O O . LEU A 1 111 ? -6.921 9.682 12.289 1.00 97.88 111 LEU A O 1
ATOM 879 N N . LYS A 1 112 ? -5.643 7.849 12.483 1.00 98.12 112 LYS A N 1
ATOM 880 C CA . LYS A 1 112 ? -4.563 8.406 11.668 1.00 98.12 112 LYS A CA 1
ATOM 881 C C . LYS A 1 112 ? -5.001 8.621 10.219 1.00 98.12 112 LYS A C 1
ATOM 883 O O . LYS A 1 112 ? -4.696 9.672 9.663 1.00 98.12 112 LYS A O 1
ATOM 888 N N . ALA A 1 113 ? -5.737 7.673 9.641 1.00 97.38 113 ALA A N 1
ATOM 889 C CA . ALA A 1 113 ? -6.286 7.792 8.293 1.00 97.38 113 ALA A CA 1
ATOM 890 C C . ALA A 1 113 ? -7.282 8.956 8.177 1.00 97.38 113 ALA A C 1
ATOM 892 O O . ALA A 1 113 ? -7.173 9.761 7.258 1.00 97.38 113 ALA A O 1
ATOM 893 N N . ILE A 1 114 ? -8.199 9.089 9.140 1.00 97.50 114 ILE A N 1
ATOM 894 C CA . ILE A 1 114 ? -9.203 10.166 9.186 1.00 97.50 114 ILE A CA 1
ATOM 895 C C . ILE A 1 114 ? -8.540 11.534 9.372 1.00 97.50 114 ILE A C 1
ATOM 897 O O . ILE A 1 114 ? -8.918 12.497 8.711 1.00 97.50 114 ILE A O 1
ATOM 901 N N . ASN A 1 115 ? -7.530 11.628 10.240 1.00 97.94 115 ASN A N 1
ATOM 902 C CA . ASN A 1 115 ? -6.782 12.870 10.441 1.00 97.94 115 ASN A CA 1
ATOM 903 C C . ASN A 1 115 ? -6.003 13.289 9.188 1.00 97.94 115 ASN A C 1
ATOM 905 O O . ASN A 1 115 ? -5.780 14.479 8.984 1.00 97.94 115 ASN A O 1
ATOM 909 N N . GLN A 1 116 ? -5.580 12.327 8.364 1.00 97.00 116 GLN A N 1
ATOM 910 C CA . GLN A 1 116 ? -4.962 12.611 7.072 1.00 97.00 116 GLN A CA 1
ATOM 911 C C . GLN A 1 116 ? -6.023 13.041 6.044 1.00 97.00 116 GLN A C 1
ATOM 913 O O . GLN A 1 116 ? -5.838 14.048 5.361 1.00 97.00 116 GLN A O 1
ATOM 918 N N . ASN A 1 117 ? -7.144 12.317 5.960 1.00 96.12 117 ASN A N 1
ATOM 919 C CA . ASN A 1 117 ? -8.286 12.640 5.111 1.00 96.12 117 ASN A CA 1
ATOM 920 C C . ASN A 1 117 ? -9.585 12.151 5.764 1.00 96.12 117 ASN A C 1
ATOM 922 O O . ASN A 1 117 ? -9.823 10.948 5.868 1.00 96.12 117 ASN A O 1
ATOM 926 N N . GLY A 1 118 ? -10.469 13.083 6.132 1.00 96.62 118 GLY A N 1
ATOM 927 C CA . GLY A 1 118 ? -11.719 12.767 6.831 1.00 96.62 118 GLY A CA 1
ATOM 928 C C . GLY A 1 118 ? -12.636 11.799 6.075 1.00 96.62 118 GLY A C 1
ATOM 929 O O . GLY A 1 118 ? -13.349 11.010 6.693 1.00 96.62 118 GLY A O 1
ATOM 930 N N . SER A 1 119 ? -12.557 11.776 4.741 1.00 96.94 119 SER A N 1
ATOM 931 C CA . SER A 1 119 ? -13.323 10.849 3.896 1.00 96.94 119 SER A CA 1
ATOM 932 C C . SER A 1 119 ? -12.842 9.398 4.007 1.00 96.94 119 SER A C 1
ATOM 934 O O . SER A 1 119 ? -13.515 8.495 3.510 1.00 96.94 119 SER A O 1
ATOM 936 N N . ALA A 1 120 ? -11.701 9.142 4.656 1.00 96.12 120 ALA A N 1
ATOM 937 C CA . ALA A 1 120 ? -11.228 7.793 4.948 1.00 96.12 120 ALA A CA 1
ATOM 938 C C . ALA A 1 120 ? -12.145 7.044 5.928 1.00 96.12 120 ALA A C 1
ATOM 940 O O . ALA A 1 120 ? -12.128 5.816 5.937 1.00 96.12 120 ALA A O 1
ATOM 941 N N . LEU A 1 121 ? -12.987 7.754 6.695 1.00 96.19 121 LEU A N 1
ATOM 942 C CA . LEU A 1 121 ? -13.953 7.148 7.619 1.00 96.19 121 LEU A CA 1
ATOM 943 C C . LEU A 1 121 ? -14.868 6.124 6.928 1.00 96.19 121 LEU A C 1
ATOM 945 O O . LEU A 1 121 ? -15.217 5.126 7.545 1.00 96.19 121 LEU A O 1
ATOM 949 N N . GLN A 1 122 ? -15.193 6.312 5.643 1.00 96.50 122 GLN A N 1
ATOM 950 C CA . GLN A 1 122 ? -16.016 5.364 4.877 1.00 96.50 122 GLN A CA 1
ATOM 951 C C . GLN A 1 122 ? -15.410 3.949 4.784 1.00 96.50 122 GLN A C 1
ATOM 953 O O . GLN A 1 122 ? -16.116 2.999 4.464 1.00 96.50 122 GLN A O 1
ATOM 958 N N . TYR A 1 123 ? -14.098 3.823 5.010 1.00 95.62 123 TYR A N 1
ATOM 959 C CA . TYR A 1 123 ? -13.359 2.561 4.954 1.00 95.62 123 TYR A CA 1
ATOM 960 C C . TYR A 1 123 ? -13.075 1.966 6.333 1.00 95.62 123 TYR A C 1
ATOM 962 O O . TYR A 1 123 ? -12.522 0.867 6.408 1.00 95.62 123 TYR A O 1
ATOM 970 N N . ALA A 1 124 ? -13.413 2.681 7.409 1.00 95.31 124 ALA A N 1
ATOM 971 C CA . ALA A 1 124 ? -13.403 2.109 8.743 1.00 95.31 124 ALA A CA 1
ATOM 972 C C . ALA A 1 124 ? -14.526 1.073 8.851 1.00 95.31 124 ALA A C 1
ATOM 974 O O . ALA A 1 124 ? -15.603 1.231 8.272 1.00 95.31 124 ALA A O 1
ATOM 975 N N . SER A 1 125 ? -14.269 0.006 9.592 1.00 90.50 125 SER A N 1
ATOM 976 C CA . SER A 1 125 ? -15.306 -0.969 9.909 1.00 90.50 125 SER A CA 1
ATOM 977 C C . SER A 1 125 ? -16.349 -0.333 10.844 1.00 90.50 125 SER A C 1
ATOM 979 O O . SER A 1 125 ? -15.990 0.528 11.651 1.00 90.50 125 SER A O 1
ATOM 981 N N . PRO A 1 126 ? -17.632 -0.734 10.761 1.00 76.19 126 PRO A N 1
ATOM 982 C CA . PRO A 1 126 ? -18.705 -0.118 11.544 1.00 76.19 126 PRO A CA 1
ATOM 983 C C . PRO A 1 126 ? -18.586 -0.325 13.065 1.00 76.19 126 PRO A C 1
ATOM 985 O O . PRO A 1 126 ? -19.227 0.421 13.803 1.00 76.19 126 PRO A O 1
ATOM 988 N N . GLY A 1 127 ? -17.728 -1.251 13.517 1.00 61.34 127 GLY A N 1
ATOM 989 C CA . GLY A 1 127 ? -17.571 -1.609 14.929 1.00 61.34 127 GLY A CA 1
ATOM 990 C C . GLY A 1 127 ? -18.685 -2.509 15.443 1.00 61.34 127 GLY A C 1
ATOM 991 O O . GLY A 1 127 ? -19.856 -2.296 15.064 1.00 61.34 127 GLY A O 1
#

Nearest PDB structures (foldseek):
  8v3b-assembly1_a  TM=2.308E-01  e=1.144E+00  synthetic construct

Solvent-accessible surface area (backbone atoms only — not comparable to full-atom values): 6998 Å² total; per-residue (Å²): 110,73,67,62,46,52,60,36,30,72,77,35,79,63,41,54,71,75,45,54,73,69,54,34,58,32,64,68,57,47,48,48,48,60,67,64,40,79,85,49,103,69,72,53,46,61,70,46,36,32,76,68,53,33,61,34,63,70,58,46,50,61,43,32,73,77,39,50,72,44,48,74,46,40,33,74,69,58,36,66,32,63,71,59,42,50,54,45,11,64,72,38,12,67,33,41,67,53,41,32,74,70,49,22,60,31,63,70,46,38,51,44,9,27,74,62,31,65,76,24,54,82,43,38,53,91,123